Protein AF-A5KP35-F1 (afdb_monomer)

Secondary structure (DSSP, 8-state):
-------HHHHHHHHHHHHHHHHHHHHHHHHHHHHSTT-S---HHHHHHHHHHHHHHHHHHHHH-SSSHHHHHHHHHHHHHHHHHHHHT-

Mean predicted aligned error: 6.17 Å

Solvent-accessible surface area (backbone atoms only — not comparable to full-atom values): 4914 Å² total; per-residue (Å²): 130,86,77,76,72,79,57,68,68,56,54,52,54,52,50,51,53,52,52,31,45,55,49,30,54,52,50,52,51,54,51,52,55,64,70,43,55,94,52,93,74,78,53,63,70,58,52,30,53,49,24,51,52,48,16,55,51,21,48,53,51,20,71,75,33,74,89,58,19,66,49,24,47,44,27,16,54,50,20,50,53,51,25,54,52,42,58,76,72,108

pLDDT: mean 89.87, std 11.4, range [46.88, 98.19]

Nearest PDB structures (foldseek):
  5j4d-assembly1_CB  TM=4.633E-01  e=3.553E+00  Thermus thermophilus HB27

Radius of gyration: 16.43 Å; Cα contacts (8 Å, |Δi|>4): 72; chains: 1; bounding box: 34×42×51 Å

Foldseek 3Di:
DPPPDDDVVVVVVVVVLVVLLVVLVVVLVVQVPVVQPPDDDDDLVVSLVSLQVQLVVLCVVLVVDVPCNVSSNSSNVVSVVSSVVSVVVD

Sequence (90 aa):
MDEQLPNPIFEKKEFERVSNGLWAIGEFRNYVSKQIYPETQTSIKNLREMACTFAKKMEMFASMNKKNSSIFMTAKLIGESIQDLLHAME

Organism: NCBI:txid411460

Structure (mmCIF, N/CA/C/O backbone):
data_AF-A5KP35-F1
#
_entry.id   AF-A5KP35-F1
#
loop_
_atom_site.group_PDB
_atom_site.id
_atom_site.type_symbol
_atom_site.label_atom_id
_atom_site.label_alt_id
_atom_site.label_comp_id
_atom_site.label_asym_id
_atom_site.label_entity_id
_atom_site.label_seq_id
_atom_site.pdbx_PDB_ins_code
_atom_site.Cartn_x
_atom_site.Cartn_y
_atom_site.Cartn_z
_atom_site.occupancy
_atom_site.B_iso_or_equiv
_atom_site.auth_seq_id
_atom_site.auth_comp_id
_atom_site.auth_asym_id
_atom_site.auth_atom_id
_atom_site.pdbx_PDB_model_num
ATOM 1 N N . MET A 1 1 ? 10.272 -30.867 -31.182 1.00 46.88 1 MET A N 1
ATOM 2 C CA . MET A 1 1 ? 9.861 -29.772 -30.289 1.00 46.88 1 MET A CA 1
ATOM 3 C C . MET A 1 1 ? 10.901 -28.696 -30.456 1.00 46.88 1 MET A C 1
ATOM 5 O O . MET A 1 1 ? 12.042 -28.944 -30.093 1.00 46.88 1 MET A O 1
ATOM 9 N N . ASP A 1 2 ? 10.539 -27.563 -31.042 1.00 50.91 2 ASP A N 1
ATOM 10 C CA . ASP A 1 2 ? 11.344 -26.361 -30.870 1.00 50.91 2 ASP A CA 1
ATOM 11 C C . ASP A 1 2 ? 11.059 -25.868 -29.449 1.00 50.91 2 ASP A C 1
ATOM 13 O O . ASP A 1 2 ? 10.023 -25.258 -29.189 1.00 50.91 2 ASP A O 1
ATOM 17 N N . GLU A 1 3 ? 11.915 -26.245 -28.496 1.00 58.28 3 GLU A N 1
ATOM 18 C CA . GLU A 1 3 ? 11.914 -25.627 -27.172 1.00 58.28 3 GLU A CA 1
ATOM 19 C C . GLU A 1 3 ? 12.268 -24.157 -27.369 1.00 58.28 3 GLU A C 1
ATOM 21 O O . GLU A 1 3 ? 13.418 -23.784 -27.606 1.00 58.28 3 GLU A O 1
ATOM 26 N N . GLN A 1 4 ? 11.240 -23.313 -27.344 1.00 68.25 4 GLN A N 1
ATOM 27 C CA . GLN A 1 4 ? 11.409 -21.877 -27.365 1.00 68.25 4 GLN A CA 1
ATOM 28 C C . GLN A 1 4 ? 12.152 -21.495 -26.084 1.00 68.25 4 GLN A C 1
ATOM 30 O O . GLN A 1 4 ? 11.575 -21.496 -24.997 1.00 68.25 4 GLN A O 1
ATOM 35 N N . LEU A 1 5 ? 13.454 -21.224 -26.213 1.00 61.78 5 LEU A N 1
ATOM 36 C CA . LEU A 1 5 ? 14.269 -20.743 -25.105 1.00 61.78 5 LEU A CA 1
ATOM 37 C C . LEU A 1 5 ? 13.586 -19.510 -24.499 1.00 61.78 5 LEU A C 1
ATOM 39 O O . LEU A 1 5 ? 13.165 -18.621 -25.255 1.00 61.78 5 LEU A O 1
ATOM 43 N N . PRO A 1 6 ? 13.447 -19.446 -23.165 1.00 62.81 6 PRO A N 1
ATOM 44 C CA . PRO A 1 6 ? 12.799 -18.320 -22.525 1.00 62.81 6 PRO A CA 1
ATOM 45 C C . PRO A 1 6 ? 13.459 -17.011 -22.957 1.00 62.81 6 PRO A C 1
ATOM 47 O O . PRO A 1 6 ? 14.684 -16.892 -22.982 1.00 62.81 6 PRO A O 1
ATOM 50 N N . ASN A 1 7 ? 12.641 -16.025 -23.334 1.00 70.81 7 ASN A N 1
ATOM 51 C CA . ASN A 1 7 ? 13.141 -14.716 -23.729 1.00 70.81 7 ASN A CA 1
ATOM 52 C C . ASN A 1 7 ? 13.653 -13.983 -22.472 1.00 70.81 7 ASN A C 1
ATOM 54 O O . ASN A 1 7 ? 12.827 -13.546 -21.663 1.00 70.81 7 ASN A O 1
ATOM 58 N N . PRO A 1 8 ? 14.973 -13.773 -22.305 1.00 68.25 8 PRO A N 1
ATOM 59 C CA . PRO A 1 8 ? 15.547 -13.282 -21.046 1.00 68.25 8 PRO A CA 1
ATOM 60 C C . PRO A 1 8 ? 15.046 -11.883 -20.657 1.00 68.25 8 PRO A C 1
ATOM 62 O O . PRO A 1 8 ? 15.018 -11.505 -19.486 1.00 68.25 8 PRO A O 1
ATOM 65 N N . ILE A 1 9 ? 14.630 -11.088 -21.649 1.00 68.62 9 ILE A N 1
ATOM 66 C CA . ILE A 1 9 ? 14.076 -9.748 -21.435 1.00 68.62 9 ILE A CA 1
ATOM 67 C C . ILE A 1 9 ? 12.672 -9.832 -20.822 1.00 68.62 9 ILE A C 1
ATOM 69 O O . ILE A 1 9 ? 12.322 -9.000 -19.982 1.00 68.62 9 ILE A O 1
ATOM 73 N N . PHE A 1 10 ? 11.873 -10.819 -21.237 1.00 67.19 10 PHE A N 1
ATOM 74 C CA . PHE A 1 10 ? 10.530 -11.042 -20.707 1.00 67.19 10 PHE A CA 1
ATOM 75 C C . PHE A 1 10 ? 10.600 -11.492 -19.246 1.00 67.19 10 PHE A C 1
ATOM 77 O O . PHE A 1 10 ? 9.971 -10.881 -18.385 1.00 67.19 10 PHE A O 1
ATOM 84 N N . GLU A 1 11 ? 11.459 -12.468 -18.950 1.00 74.81 11 GLU A N 1
ATOM 85 C CA . GLU A 1 11 ? 11.652 -12.972 -17.587 1.00 74.81 11 GLU A CA 1
ATOM 86 C C . GLU A 1 11 ? 12.147 -11.891 -16.626 1.00 74.81 11 GLU A C 1
ATOM 88 O O . GLU A 1 11 ? 11.661 -11.799 -15.502 1.00 74.81 11 GLU A O 1
ATOM 93 N N . LYS A 1 12 ? 13.056 -11.012 -17.069 1.00 78.25 12 LYS A N 1
ATOM 94 C CA . LYS A 1 12 ? 13.545 -9.906 -16.237 1.00 78.25 12 LYS A CA 1
ATOM 95 C C . LYS A 1 12 ? 12.437 -8.917 -15.866 1.00 78.25 12 LYS A C 1
ATOM 97 O O . LYS A 1 12 ? 12.380 -8.474 -14.721 1.00 78.25 12 LYS A O 1
ATOM 102 N N . LYS A 1 13 ? 11.563 -8.565 -16.815 1.00 81.62 13 LYS A N 1
ATOM 103 C CA . LYS A 1 13 ? 10.437 -7.652 -16.562 1.00 81.62 13 LYS A CA 1
ATOM 104 C C . LYS A 1 13 ? 9.394 -8.283 -15.646 1.00 81.62 13 LYS A C 1
ATOM 106 O O . LYS A 1 13 ? 8.910 -7.613 -14.739 1.00 81.62 13 LYS A O 1
ATOM 111 N N . GLU A 1 14 ? 9.084 -9.560 -15.851 1.00 81.56 14 GLU A N 1
ATOM 112 C CA . GLU A 1 14 ? 8.173 -10.295 -14.973 1.00 81.56 14 GLU A CA 1
ATOM 113 C C . GLU A 1 14 ? 8.749 -10.447 -13.563 1.00 81.56 14 GLU A C 1
ATOM 115 O O . GLU A 1 14 ? 8.045 -10.213 -12.583 1.00 81.56 14 GLU A O 1
ATOM 120 N N . PHE A 1 15 ? 10.045 -10.734 -13.441 1.00 83.12 15 PHE A N 1
ATOM 121 C CA . PHE A 1 15 ? 10.728 -10.779 -12.153 1.00 83.12 15 PHE A CA 1
ATOM 122 C C . PHE A 1 15 ? 10.682 -9.425 -11.434 1.00 83.12 15 PHE A C 1
ATOM 124 O O . PHE A 1 15 ? 10.352 -9.364 -10.249 1.00 83.12 15 PHE A O 1
ATOM 131 N N . GLU A 1 16 ? 10.968 -8.325 -12.135 1.00 86.44 16 GLU A N 1
ATOM 132 C CA . GLU A 1 16 ? 10.885 -6.971 -11.574 1.00 86.44 16 GLU A CA 1
ATOM 133 C C . GLU A 1 16 ? 9.451 -6.632 -11.139 1.00 86.44 16 GLU A C 1
ATOM 135 O O . GLU A 1 16 ? 9.234 -6.132 -10.037 1.00 86.44 16 GLU A O 1
ATOM 140 N N . ARG A 1 17 ? 8.448 -6.976 -11.955 1.00 86.50 17 ARG A N 1
ATOM 141 C CA . ARG A 1 17 ? 7.029 -6.787 -11.626 1.00 86.50 17 ARG A CA 1
ATOM 142 C C . ARG A 1 17 ? 6.633 -7.544 -10.358 1.00 86.50 17 ARG A C 1
ATOM 144 O O . ARG A 1 17 ? 6.031 -6.957 -9.460 1.00 86.50 17 ARG A O 1
ATOM 151 N N . VAL A 1 18 ? 6.975 -8.831 -10.272 1.00 88.56 18 VAL A N 1
ATOM 152 C CA . VAL A 1 18 ? 6.637 -9.685 -9.123 1.00 88.56 18 VAL A CA 1
ATOM 153 C C . VAL A 1 18 ? 7.367 -9.220 -7.864 1.00 88.56 18 VAL A C 1
ATOM 155 O O . VAL A 1 18 ? 6.742 -9.079 -6.814 1.00 88.56 18 VAL A O 1
ATOM 158 N N . SER A 1 19 ? 8.665 -8.931 -7.959 1.00 90.25 19 SER A N 1
ATOM 159 C CA . SER A 1 19 ? 9.464 -8.480 -6.813 1.00 90.25 19 SER A CA 1
ATOM 160 C C . SER A 1 19 ? 9.009 -7.118 -6.282 1.00 90.25 19 SER A C 1
ATOM 162 O O . SER A 1 19 ? 8.822 -6.976 -5.073 1.00 90.25 19 SER A O 1
ATOM 164 N N . ASN A 1 20 ? 8.726 -6.150 -7.161 1.00 93.50 20 ASN A N 1
ATOM 165 C CA . ASN A 1 20 ? 8.165 -4.855 -6.764 1.00 93.50 20 ASN A CA 1
ATOM 166 C C . ASN A 1 20 ? 6.781 -5.011 -6.122 1.00 93.50 20 ASN A C 1
ATOM 168 O O . ASN A 1 20 ? 6.476 -4.326 -5.146 1.00 93.50 20 ASN A O 1
ATOM 172 N N . GLY A 1 21 ? 5.956 -5.930 -6.634 1.00 93.56 21 GLY A N 1
ATOM 173 C CA . GLY A 1 21 ? 4.643 -6.219 -6.065 1.00 93.56 21 GLY A CA 1
ATOM 174 C C . GLY A 1 21 ? 4.721 -6.805 -4.652 1.00 93.56 21 GLY A C 1
ATOM 175 O O . GLY A 1 21 ? 4.046 -6.327 -3.742 1.00 93.56 21 GLY A O 1
ATOM 176 N N . LEU A 1 22 ? 5.594 -7.792 -4.438 1.00 94.81 22 LEU A N 1
ATOM 177 C CA . LEU A 1 22 ? 5.828 -8.377 -3.113 1.00 94.81 22 LEU A CA 1
ATOM 178 C C . LEU A 1 22 ? 6.367 -7.343 -2.120 1.00 94.81 22 LEU A C 1
ATOM 180 O O . LEU A 1 22 ? 5.901 -7.279 -0.981 1.00 94.81 22 LEU A O 1
ATOM 184 N N . TRP A 1 23 ? 7.311 -6.507 -2.559 1.00 96.25 23 TRP A N 1
ATOM 185 C CA . TRP A 1 23 ? 7.841 -5.419 -1.744 1.00 96.25 23 TRP A CA 1
ATOM 186 C C . TRP A 1 23 ? 6.740 -4.434 -1.333 1.00 96.25 23 TRP A C 1
ATOM 188 O O . TRP A 1 23 ? 6.605 -4.120 -0.152 1.00 96.25 23 TRP A O 1
ATOM 198 N N . ALA A 1 24 ? 5.899 -4.012 -2.277 1.00 96.75 24 ALA A N 1
ATOM 199 C CA . ALA A 1 24 ? 4.804 -3.081 -2.025 1.00 96.75 24 ALA A CA 1
ATOM 200 C C . ALA A 1 24 ? 3.778 -3.611 -1.012 1.00 96.75 24 ALA A C 1
ATOM 202 O O . ALA A 1 24 ? 3.340 -2.865 -0.137 1.00 96.75 24 ALA A O 1
ATOM 203 N N . ILE A 1 25 ? 3.422 -4.898 -1.092 1.00 96.88 25 ILE A N 1
ATOM 204 C CA . ILE A 1 25 ? 2.537 -5.545 -0.110 1.00 96.88 25 ILE A CA 1
ATOM 205 C C . ILE A 1 25 ?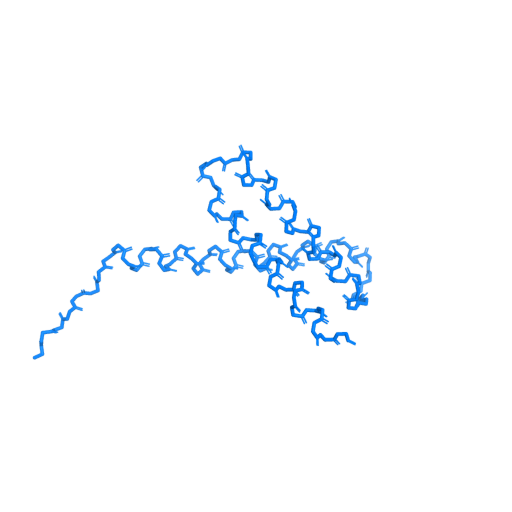 3.184 -5.536 1.281 1.00 96.88 25 ILE A C 1
ATOM 207 O O . ILE A 1 25 ? 2.521 -5.226 2.274 1.00 96.88 25 ILE A O 1
ATOM 211 N N . GLY A 1 26 ? 4.482 -5.845 1.360 1.00 97.44 26 GLY A N 1
ATOM 212 C CA . GLY A 1 26 ? 5.249 -5.788 2.605 1.00 97.44 26 GLY A CA 1
ATOM 213 C C . GLY A 1 26 ? 5.274 -4.385 3.216 1.00 97.44 26 GLY A C 1
ATOM 214 O O . GLY A 1 26 ? 4.999 -4.222 4.406 1.00 97.44 26 GLY A O 1
ATOM 215 N N . GLU A 1 27 ? 5.524 -3.364 2.400 1.00 97.62 27 GLU A N 1
ATOM 216 C CA . GLU A 1 27 ? 5.514 -1.967 2.836 1.00 97.62 27 GLU A CA 1
ATOM 217 C C . GLU A 1 27 ? 4.132 -1.503 3.289 1.00 97.62 27 GLU A C 1
ATOM 219 O O . GLU A 1 27 ? 4.020 -0.852 4.329 1.00 97.62 27 GLU A O 1
ATOM 224 N N . PHE A 1 28 ? 3.068 -1.875 2.572 1.00 97.56 28 PHE A N 1
ATOM 225 C CA . PHE A 1 28 ? 1.705 -1.565 2.995 1.00 97.56 28 PHE A CA 1
ATOM 226 C C . PHE A 1 28 ? 1.385 -2.205 4.351 1.00 97.56 28 PHE A C 1
ATOM 228 O O . PHE A 1 28 ? 0.916 -1.522 5.264 1.00 97.56 28 PHE A O 1
ATOM 235 N N . ARG A 1 29 ? 1.716 -3.491 4.529 1.00 96.75 29 ARG A N 1
ATOM 236 C CA . ARG A 1 29 ? 1.552 -4.199 5.808 1.00 96.75 29 ARG A CA 1
ATOM 237 C C . ARG A 1 29 ? 2.298 -3.490 6.939 1.00 96.75 29 ARG A C 1
ATOM 239 O O . ARG A 1 29 ? 1.728 -3.277 8.009 1.00 96.75 29 ARG A O 1
ATOM 246 N N . ASN A 1 30 ? 3.557 -3.121 6.713 1.00 97.31 30 ASN A N 1
ATOM 247 C CA . ASN A 1 30 ? 4.377 -2.406 7.691 1.00 97.31 30 ASN A CA 1
ATOM 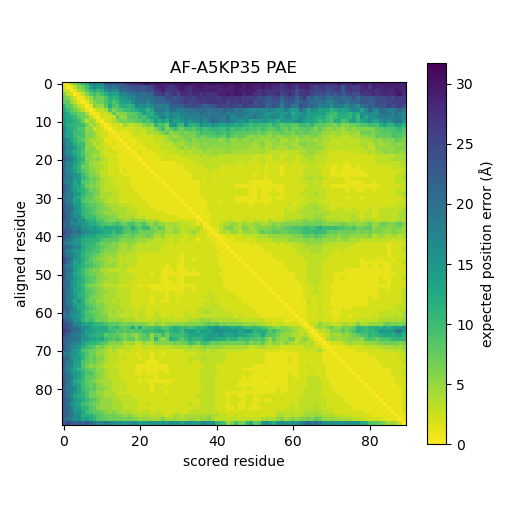248 C C . ASN A 1 30 ? 3.800 -1.026 8.024 1.00 97.31 30 ASN A C 1
ATOM 250 O O . ASN A 1 30 ? 3.785 -0.630 9.190 1.00 97.31 30 ASN A O 1
ATOM 254 N N . TYR A 1 31 ? 3.318 -0.299 7.016 1.00 97.31 31 TYR A N 1
ATOM 255 C CA . TYR A 1 31 ? 2.673 0.994 7.190 1.00 97.31 31 TYR A CA 1
ATOM 256 C C . TYR A 1 31 ? 1.426 0.877 8.069 1.00 97.31 31 TYR A C 1
ATOM 258 O O . TYR A 1 31 ? 1.359 1.554 9.092 1.00 97.31 31 TYR A O 1
ATOM 266 N N . VAL A 1 32 ? 0.497 -0.023 7.731 1.00 96.88 32 VA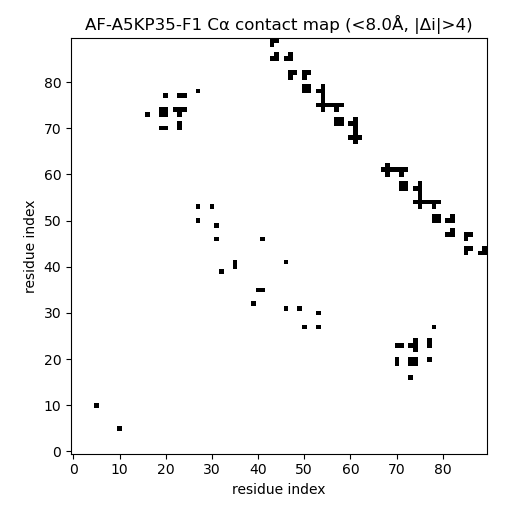L A N 1
ATOM 267 C CA . VAL A 1 32 ? -0.724 -0.260 8.517 1.00 96.88 32 VAL A CA 1
ATOM 268 C C . VAL A 1 32 ? -0.373 -0.647 9.948 1.00 96.88 32 VAL A C 1
ATOM 270 O O . VAL A 1 32 ? -0.873 -0.029 10.882 1.00 96.88 32 VAL A O 1
ATOM 273 N N . SER A 1 33 ? 0.550 -1.598 10.126 1.00 96.38 33 SER A N 1
ATOM 274 C CA . SER A 1 33 ? 0.948 -2.093 11.452 1.00 96.38 33 SER A CA 1
ATOM 275 C C . SER A 1 33 ? 1.489 -0.974 12.349 1.00 96.38 33 SER A C 1
ATOM 277 O O . SER A 1 33 ? 1.219 -0.958 13.544 1.00 96.38 33 SER A O 1
ATOM 279 N N . LYS A 1 34 ? 2.222 -0.008 11.779 1.00 96.56 34 LYS A N 1
ATOM 280 C CA . LYS A 1 34 ? 2.713 1.174 12.507 1.00 96.56 34 LYS A CA 1
ATOM 281 C C . LYS A 1 34 ? 1.614 2.187 12.829 1.00 96.56 34 LYS A C 1
ATOM 283 O O . LYS A 1 34 ? 1.752 2.906 13.809 1.00 96.56 34 LYS A O 1
ATOM 288 N N . GLN A 1 35 ? 0.581 2.298 11.994 1.00 95.81 35 GLN A N 1
ATOM 289 C CA . GLN A 1 35 ? -0.524 3.240 12.212 1.00 95.81 35 GLN A CA 1
ATOM 290 C C . GLN A 1 35 ? -1.509 2.751 13.272 1.00 95.81 35 GLN A C 1
ATOM 292 O O . GLN A 1 35 ? -2.071 3.574 13.983 1.00 95.81 35 GLN A O 1
ATOM 297 N N . ILE A 1 36 ? -1.728 1.437 13.357 1.00 96.50 36 ILE A N 1
ATOM 298 C CA . ILE A 1 36 ? -2.689 0.853 14.301 1.00 96.50 36 ILE A CA 1
ATOM 299 C C . ILE A 1 36 ? -2.071 0.491 15.649 1.00 96.50 36 ILE A C 1
ATOM 301 O O . ILE A 1 36 ? -2.797 0.043 16.513 1.00 96.50 36 ILE A O 1
ATOM 305 N N . TYR A 1 37 ? -0.757 0.622 15.828 1.00 92.56 37 TYR A N 1
ATOM 306 C CA . TYR A 1 37 ? -0.106 0.290 17.094 1.00 92.56 37 TYR A CA 1
ATOM 307 C C . TYR A 1 37 ? -0.533 1.266 18.212 1.00 92.56 37 TYR A C 1
ATOM 309 O O . TYR A 1 37 ? -0.492 2.478 17.973 1.00 92.56 37 TYR A O 1
ATOM 317 N N . PRO A 1 38 ? -0.804 0.792 19.448 1.00 93.31 38 PRO A N 1
ATOM 318 C CA . PRO A 1 38 ? -0.608 -0.571 19.974 1.00 93.31 38 PRO A CA 1
ATOM 319 C C . PRO A 1 38 ? -1.744 -1.563 19.697 1.00 93.31 38 PRO A C 1
ATOM 321 O O . PRO A 1 38 ? -1.632 -2.738 20.053 1.00 93.31 38 PRO A O 1
ATOM 324 N N . GLU A 1 39 ? -2.836 -1.118 19.092 1.00 94.00 39 GLU A N 1
ATOM 325 C CA . GLU A 1 39 ? -3.945 -1.973 18.705 1.00 94.00 39 GLU A CA 1
ATOM 326 C C . GLU A 1 39 ? -3.543 -2.973 17.600 1.00 94.00 39 GLU A C 1
ATOM 328 O O . GLU A 1 39 ? -2.536 -2.847 16.900 1.00 94.00 39 GLU A O 1
ATOM 333 N N . THR A 1 40 ? -4.341 -4.031 17.451 1.00 89.94 40 THR A N 1
ATOM 334 C CA . THR A 1 40 ? -4.118 -5.090 16.445 1.00 89.94 40 THR A CA 1
ATOM 335 C C . THR A 1 40 ? -5.253 -5.192 15.433 1.00 89.94 40 THR A C 1
ATOM 337 O O . THR A 1 40 ? -5.198 -6.008 14.513 1.00 89.94 40 THR A O 1
ATOM 340 N N . GLN A 1 41 ? -6.289 -4.369 15.596 1.00 92.88 41 GLN A N 1
ATOM 341 C CA . GLN A 1 41 ? -7.498 -4.382 14.786 1.00 92.88 41 GLN A CA 1
ATOM 342 C C . GLN A 1 41 ? -7.923 -2.954 14.468 1.00 92.88 41 GLN A C 1
ATOM 344 O O . GLN A 1 41 ? -7.715 -2.030 15.251 1.00 92.88 41 GLN A O 1
ATOM 349 N N . THR A 1 42 ? -8.539 -2.780 13.307 1.00 94.56 42 THR A N 1
ATOM 350 C CA . THR A 1 42 ? -9.129 -1.513 12.886 1.00 94.56 42 THR A CA 1
ATOM 351 C C . THR A 1 42 ? -10.330 -1.799 11.992 1.00 94.56 42 THR A C 1
ATOM 353 O O . THR A 1 42 ? -10.495 -2.921 11.509 1.00 94.56 42 THR A O 1
ATOM 356 N N . SER A 1 43 ? -11.197 -0.811 11.791 1.00 96.00 43 SER A N 1
ATOM 357 C CA . SER A 1 43 ? -12.362 -0.969 10.918 1.00 96.00 43 SER A CA 1
ATOM 358 C C . SER A 1 43 ? -11.947 -1.050 9.443 1.00 96.00 43 SER A C 1
ATOM 360 O O . SER A 1 43 ? -10.920 -0.492 9.049 1.00 96.00 43 SER A O 1
ATOM 362 N N . ILE A 1 44 ? -12.777 -1.687 8.605 1.00 95.44 44 ILE A N 1
ATOM 363 C CA . ILE A 1 44 ? -12.580 -1.712 7.142 1.00 95.44 44 ILE A CA 1
ATOM 364 C C . ILE A 1 44 ? -12.468 -0.283 6.594 1.00 95.44 44 ILE A C 1
ATOM 366 O O . ILE A 1 44 ? -11.545 0.013 5.836 1.00 95.44 44 ILE A O 1
ATOM 370 N N . LYS A 1 45 ? -13.325 0.630 7.071 1.00 95.94 45 LYS A N 1
ATOM 371 C CA . LYS A 1 45 ? -13.283 2.054 6.720 1.00 95.94 45 LYS A CA 1
ATOM 372 C C . LYS A 1 45 ? -11.914 2.686 6.997 1.00 95.94 45 LYS A C 1
ATOM 374 O O . LYS A 1 45 ? -11.347 3.326 6.113 1.00 95.94 45 LYS A O 1
ATOM 379 N N . ASN A 1 46 ? -11.362 2.487 8.196 1.00 96.00 46 ASN A N 1
ATOM 38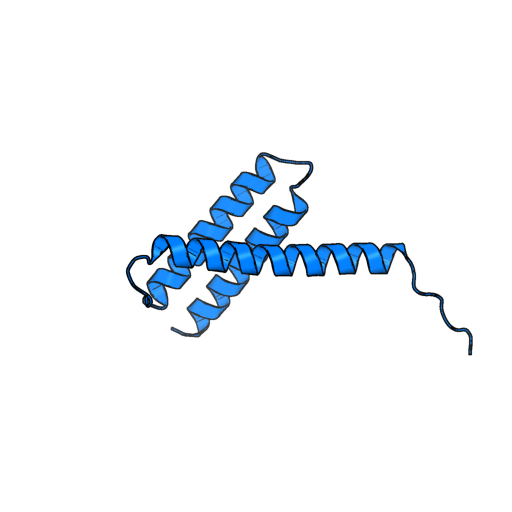0 C CA . ASN A 1 46 ? -10.052 3.031 8.562 1.00 96.00 46 ASN A CA 1
ATOM 381 C C . ASN A 1 46 ? -8.938 2.414 7.707 1.00 96.00 46 ASN A C 1
ATOM 383 O O . ASN A 1 46 ? -8.041 3.119 7.247 1.00 96.00 46 ASN A O 1
ATOM 387 N N . LEU A 1 47 ? -9.000 1.102 7.459 1.00 96.25 47 LEU A N 1
ATOM 388 C CA . LEU A 1 47 ? -8.024 0.413 6.618 1.00 96.25 47 LEU A CA 1
ATOM 389 C C . LEU A 1 47 ? -8.068 0.924 5.168 1.00 96.25 47 LEU A C 1
ATOM 391 O O . LEU A 1 47 ? -7.021 1.099 4.544 1.00 96.25 47 LEU A O 1
ATOM 395 N N . ARG A 1 48 ? -9.261 1.242 4.652 1.00 96.94 48 ARG A N 1
ATOM 396 C CA . ARG A 1 48 ? -9.453 1.859 3.333 1.00 96.94 48 ARG A CA 1
ATOM 397 C C . ARG A 1 48 ? -8.842 3.261 3.268 1.00 96.94 48 ARG A C 1
ATOM 399 O O . ARG A 1 48 ? -8.166 3.594 2.296 1.00 96.94 48 ARG A O 1
ATOM 406 N N . GLU A 1 49 ? -9.028 4.077 4.305 1.00 97.06 49 GLU A N 1
ATOM 407 C CA . GLU A 1 49 ? -8.401 5.405 4.409 1.00 97.06 49 GLU A CA 1
ATOM 408 C C . GLU A 1 49 ? -6.864 5.313 4.466 1.00 97.06 49 GLU A C 1
ATOM 410 O O . GLU A 1 49 ? -6.162 6.103 3.822 1.00 97.06 49 GLU A O 1
ATOM 415 N N . MET A 1 50 ? -6.325 4.306 5.161 1.00 97.75 50 MET A N 1
ATOM 416 C CA . MET A 1 50 ? -4.890 4.007 5.163 1.00 97.75 50 MET A CA 1
ATOM 417 C C . MET A 1 50 ? -4.394 3.578 3.775 1.00 97.75 50 MET A C 1
ATOM 419 O O . MET A 1 50 ? -3.361 4.079 3.334 1.00 97.75 50 MET A O 1
ATOM 423 N N . ALA A 1 51 ? -5.121 2.714 3.059 1.00 97.75 51 ALA A N 1
ATOM 424 C CA . ALA A 1 51 ? -4.790 2.309 1.686 1.00 97.75 51 ALA A CA 1
ATOM 425 C C . ALA A 1 51 ? -4.740 3.506 0.723 1.00 97.75 51 ALA A C 1
ATOM 427 O O . ALA A 1 51 ? -3.750 3.686 0.010 1.00 97.75 51 ALA A O 1
ATOM 428 N N . CYS A 1 52 ? -5.731 4.399 0.796 1.00 97.75 52 CYS A N 1
ATOM 429 C CA . CYS A 1 52 ? -5.747 5.640 0.021 1.00 97.75 52 CYS A CA 1
ATOM 430 C C . CYS A 1 52 ? -4.544 6.544 0.353 1.00 97.75 52 CYS A C 1
ATOM 432 O O . CYS A 1 52 ? -3.873 7.077 -0.534 1.00 97.75 52 CYS A O 1
ATOM 434 N N . THR A 1 53 ? -4.235 6.705 1.643 1.00 98.19 53 THR A N 1
ATOM 435 C CA . THR A 1 53 ? -3.095 7.516 2.103 1.00 98.19 53 THR A CA 1
ATOM 436 C C . THR A 1 53 ? -1.762 6.924 1.649 1.00 98.19 53 THR A C 1
ATOM 438 O O . THR A 1 53 ? -0.865 7.657 1.228 1.00 98.19 53 THR A O 1
ATOM 441 N N . PHE A 1 54 ? -1.629 5.601 1.702 1.00 98.06 54 PHE A N 1
ATOM 442 C CA . PHE A 1 54 ? -0.464 4.882 1.209 1.00 98.06 54 PHE A CA 1
ATOM 443 C C . PHE A 1 54 ? -0.265 5.110 -0.293 1.00 98.06 54 PHE A C 1
ATOM 445 O O . PHE A 1 54 ? 0.821 5.526 -0.694 1.00 98.06 54 PHE A O 1
ATOM 452 N N . ALA A 1 55 ? -1.310 4.938 -1.109 1.00 97.75 55 ALA A N 1
ATOM 453 C CA . ALA A 1 55 ? -1.236 5.148 -2.555 1.00 97.75 55 ALA A CA 1
ATOM 454 C C . ALA A 1 55 ? -0.775 6.574 -2.911 1.00 97.75 55 ALA A C 1
ATOM 456 O O . ALA A 1 55 ? 0.152 6.747 -3.703 1.00 97.75 55 ALA A O 1
ATOM 457 N N . LYS A 1 56 ? -1.332 7.595 -2.242 1.00 97.94 56 LYS A N 1
ATOM 458 C CA . LYS A 1 56 ? -0.922 9.002 -2.411 1.00 97.94 56 LYS A CA 1
ATOM 459 C C . LYS A 1 56 ? 0.547 9.240 -2.052 1.00 97.94 56 LYS A C 1
ATOM 461 O O . LYS A 1 56 ? 1.248 9.968 -2.752 1.00 97.94 56 LYS A O 1
ATOM 466 N N . LYS A 1 57 ? 1.048 8.617 -0.979 1.00 96.56 57 LYS A N 1
ATOM 467 C CA . LYS A 1 57 ? 2.473 8.706 -0.609 1.00 96.56 57 LYS A CA 1
ATOM 468 C C . LYS A 1 57 ? 3.370 8.056 -1.657 1.00 96.56 57 LYS A C 1
ATOM 470 O O . LYS A 1 57 ? 4.414 8.610 -1.990 1.00 96.56 57 LYS A O 1
ATOM 475 N N . MET A 1 58 ? 2.962 6.910 -2.191 1.00 96.44 58 MET A N 1
ATOM 476 C CA . MET A 1 58 ? 3.718 6.213 -3.228 1.00 96.44 58 MET A CA 1
ATOM 477 C C . MET A 1 58 ? 3.758 7.008 -4.536 1.00 96.44 58 MET A C 1
ATOM 479 O O . MET A 1 58 ? 4.822 7.134 -5.135 1.00 96.44 58 MET A O 1
ATOM 483 N N . GLU A 1 59 ? 2.656 7.650 -4.924 1.00 96.12 59 GLU A N 1
ATOM 484 C CA . GLU A 1 59 ? 2.636 8.597 -6.045 1.00 96.12 59 GLU A CA 1
ATOM 485 C C . GLU A 1 59 ? 3.614 9.764 -5.838 1.00 96.12 59 GLU A C 1
ATOM 487 O O . GLU A 1 59 ? 4.410 10.093 -6.722 1.00 96.12 59 GLU A O 1
ATOM 492 N N . MET A 1 60 ? 3.615 10.350 -4.639 1.00 95.62 60 MET A N 1
ATOM 493 C CA . MET A 1 60 ? 4.546 11.419 -4.284 1.00 95.62 60 MET A CA 1
ATOM 494 C C . MET A 1 60 ? 6.004 10.948 -4.392 1.00 95.62 60 MET A C 1
ATOM 496 O O . MET A 1 60 ? 6.813 11.622 -5.034 1.00 95.62 60 MET A O 1
ATOM 500 N N . PHE A 1 61 ? 6.349 9.773 -3.856 1.00 92.94 61 PHE A N 1
ATOM 501 C CA . PHE A 1 61 ? 7.706 9.224 -3.969 1.00 92.94 61 PHE A CA 1
ATOM 502 C C . PHE A 1 61 ? 8.106 8.915 -5.415 1.00 92.94 61 PHE A C 1
ATOM 504 O O . PHE A 1 61 ? 9.236 9.215 -5.815 1.00 92.94 61 PHE A O 1
ATOM 511 N N . ALA A 1 62 ? 7.180 8.390 -6.219 1.00 93.56 62 ALA A N 1
ATOM 512 C CA . ALA A 1 62 ? 7.403 8.138 -7.638 1.00 93.56 62 ALA A CA 1
ATOM 513 C C . ALA A 1 62 ? 7.736 9.424 -8.409 1.00 93.56 62 ALA A C 1
ATOM 515 O O . ALA A 1 62 ? 8.589 9.397 -9.301 1.00 93.56 62 ALA A O 1
ATOM 516 N N . SER A 1 63 ? 7.098 10.544 -8.050 1.00 92.31 63 SER A N 1
ATOM 517 C CA . SER A 1 63 ? 7.345 11.853 -8.670 1.00 92.31 63 SER A CA 1
ATOM 518 C C . SER A 1 63 ? 8.712 12.447 -8.300 1.00 92.31 63 SER A C 1
ATOM 520 O O . SER A 1 63 ? 9.344 13.113 -9.121 1.00 92.31 63 SER A O 1
ATOM 522 N N . MET A 1 64 ? 9.200 12.167 -7.086 1.00 91.38 64 MET A N 1
ATOM 523 C CA . MET A 1 64 ? 10.470 12.688 -6.569 1.00 91.38 64 MET A CA 1
ATOM 524 C C . MET A 1 64 ? 11.684 11.893 -7.056 1.00 91.38 64 MET A C 1
ATOM 526 O O . MET A 1 64 ? 12.758 12.462 -7.254 1.00 91.38 64 MET A O 1
ATOM 530 N N . ASN A 1 65 ? 11.536 10.582 -7.262 1.00 83.88 65 ASN A N 1
ATOM 531 C CA . ASN A 1 65 ? 12.632 9.705 -7.654 1.00 83.88 65 ASN A CA 1
ATOM 532 C C . ASN A 1 65 ? 12.355 9.024 -8.999 1.00 83.88 65 ASN A C 1
ATOM 534 O O . ASN A 1 65 ? 11.875 7.894 -9.057 1.00 83.88 65 ASN A O 1
ATOM 538 N N . LYS A 1 66 ? 12.749 9.687 -10.094 1.00 79.00 66 LYS A N 1
ATOM 539 C CA . LYS A 1 66 ? 12.572 9.161 -11.459 1.00 79.00 66 LYS A CA 1
ATOM 540 C C . LYS A 1 66 ? 13.282 7.823 -11.708 1.00 79.00 66 LYS A C 1
ATOM 542 O O . LYS A 1 66 ? 12.819 7.061 -12.547 1.00 79.00 66 LYS A O 1
ATOM 547 N N . LYS A 1 67 ? 14.377 7.520 -10.995 1.00 81.44 67 LYS A N 1
ATOM 548 C CA . LYS A 1 67 ? 15.119 6.253 -11.159 1.00 81.44 67 LYS A CA 1
ATOM 549 C C . LYS A 1 67 ? 14.371 5.065 -10.559 1.00 81.44 67 LYS A C 1
ATOM 551 O O . LYS A 1 67 ? 14.337 4.008 -11.171 1.00 81.44 67 LYS A O 1
ATOM 556 N N . ASN A 1 68 ? 13.737 5.268 -9.406 1.00 77.50 68 ASN A N 1
ATOM 557 C CA . ASN A 1 68 ? 12.979 4.233 -8.697 1.00 77.50 68 ASN A CA 1
ATOM 558 C C . ASN A 1 68 ? 11.466 4.448 -8.842 1.00 77.50 68 ASN A C 1
ATOM 560 O O . ASN A 1 68 ? 10.680 3.997 -8.018 1.00 77.50 68 ASN A O 1
ATOM 564 N N . SER A 1 69 ? 11.040 5.170 -9.877 1.00 88.31 69 SER A N 1
ATOM 565 C CA . SER A 1 69 ? 9.633 5.525 -10.048 1.00 88.31 69 SER A CA 1
ATOM 566 C C . SER A 1 69 ? 8.766 4.274 -10.237 1.00 88.31 69 SER A C 1
ATOM 568 O O . SER A 1 69 ? 7.662 4.212 -9.708 1.00 88.31 69 SER A O 1
ATOM 570 N N . SER A 1 70 ? 9.290 3.230 -10.895 1.00 89.44 70 SER A N 1
ATOM 571 C CA . SER A 1 70 ? 8.567 1.980 -11.171 1.00 89.44 70 SER A CA 1
ATOM 572 C C . SER A 1 70 ? 8.122 1.236 -9.908 1.00 89.44 70 SER A C 1
ATOM 574 O O . SER A 1 70 ? 6.968 0.809 -9.829 1.00 89.44 70 SER A O 1
ATOM 576 N N . ILE A 1 71 ? 8.995 1.107 -8.903 1.00 93.69 71 ILE A N 1
ATOM 577 C CA . ILE A 1 71 ? 8.666 0.409 -7.652 1.00 93.69 71 ILE A CA 1
ATOM 578 C C . ILE A 1 71 ? 7.595 1.170 -6.859 1.00 93.69 71 ILE A C 1
ATOM 580 O O . ILE A 1 71 ? 6.634 0.568 -6.380 1.00 93.69 71 ILE A O 1
ATOM 584 N N . PHE A 1 72 ? 7.681 2.502 -6.810 1.00 94.62 72 PHE A N 1
ATOM 585 C CA . PHE A 1 72 ? 6.679 3.333 -6.143 1.00 94.62 72 PHE A CA 1
ATOM 586 C C . PHE A 1 72 ? 5.350 3.364 -6.907 1.00 94.62 72 PHE A C 1
ATOM 588 O O . PHE A 1 72 ? 4.292 3.275 -6.293 1.00 94.62 72 PHE A O 1
ATOM 595 N N . MET A 1 73 ? 5.367 3.395 -8.241 1.00 95.19 73 MET A N 1
ATOM 596 C CA . MET A 1 73 ? 4.141 3.279 -9.038 1.00 95.19 73 MET A CA 1
ATOM 597 C C . MET A 1 73 ? 3.471 1.912 -8.869 1.00 95.19 73 MET A C 1
ATOM 599 O O . MET A 1 73 ? 2.249 1.838 -8.778 1.00 95.19 73 MET A O 1
ATOM 603 N N . THR A 1 74 ? 4.255 0.838 -8.752 1.00 95.06 74 THR A N 1
ATOM 604 C CA . THR A 1 74 ? 3.724 -0.497 -8.432 1.00 95.06 74 THR A CA 1
ATOM 605 C C . THR A 1 74 ? 3.047 -0.494 -7.060 1.00 95.06 74 THR A C 1
ATOM 607 O O . THR A 1 74 ? 1.935 -0.999 -6.913 1.00 95.06 74 THR A O 1
ATOM 610 N N . ALA A 1 75 ? 3.673 0.138 -6.064 1.00 96.44 75 ALA A N 1
ATOM 611 C CA . ALA A 1 75 ? 3.094 0.273 -4.733 1.00 96.44 75 ALA A CA 1
ATOM 612 C C . ALA A 1 75 ? 1.820 1.130 -4.713 1.00 96.44 75 ALA A C 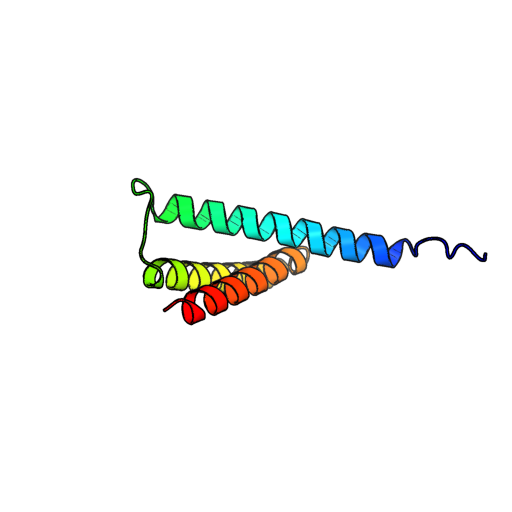1
ATOM 614 O O . ALA A 1 75 ? 0.865 0.773 -4.024 1.00 96.44 75 ALA A O 1
ATOM 615 N N . LYS A 1 76 ? 1.763 2.205 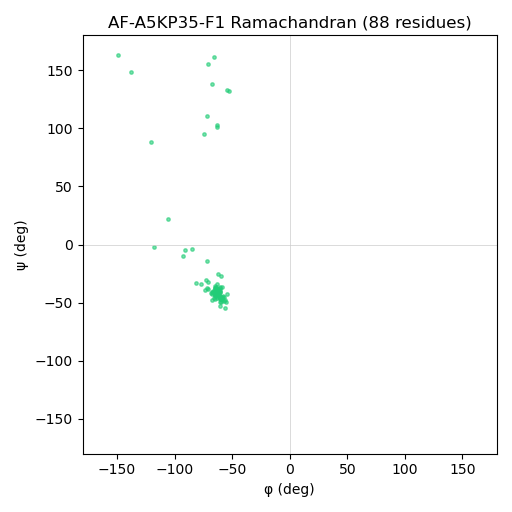-5.508 1.00 97.31 76 LYS A N 1
ATOM 616 C CA . LYS A 1 76 ? 0.544 3.000 -5.708 1.00 97.31 76 LYS A CA 1
ATOM 617 C C . LYS A 1 76 ? -0.612 2.119 -6.196 1.00 97.31 76 LYS A C 1
ATOM 619 O O . LYS A 1 76 ? -1.646 2.083 -5.537 1.00 97.31 76 LYS A O 1
ATOM 624 N N . LEU A 1 77 ? -0.409 1.376 -7.288 1.00 97.06 77 LEU A N 1
ATOM 625 C CA . LEU A 1 77 ? -1.440 0.517 -7.890 1.00 97.06 77 LEU A CA 1
ATOM 626 C C . LEU A 1 77 ? -1.931 -0.571 -6.927 1.00 97.06 77 LEU A C 1
ATOM 628 O O . LEU A 1 77 ? -3.116 -0.896 -6.902 1.00 97.06 77 LEU A O 1
ATOM 632 N N . ILE A 1 78 ? -1.034 -1.127 -6.110 1.00 96.25 78 ILE A N 1
ATOM 633 C CA . ILE A 1 78 ? -1.407 -2.087 -5.064 1.00 96.25 78 ILE A CA 1
ATOM 634 C C . ILE A 1 78 ? -2.238 -1.413 -3.971 1.00 96.25 78 ILE A C 1
ATOM 636 O O . ILE A 1 78 ? -3.241 -1.980 -3.547 1.00 96.25 78 ILE A O 1
ATOM 640 N N . GLY A 1 79 ? -1.867 -0.205 -3.540 1.00 97.19 79 GLY A N 1
ATOM 641 C CA . GLY A 1 79 ? -2.662 0.574 -2.590 1.00 97.19 79 GLY A CA 1
ATOM 642 C C . GLY A 1 79 ? -4.078 0.851 -3.101 1.00 97.19 79 GLY A C 1
ATOM 643 O O . GLY A 1 79 ? -5.037 0.648 -2.361 1.00 97.19 79 GLY A O 1
ATOM 644 N N . GLU A 1 80 ? -4.212 1.239 -4.371 1.00 98.06 80 GLU A N 1
ATOM 645 C CA . GLU A 1 80 ? -5.506 1.440 -5.044 1.00 98.06 80 GLU A CA 1
ATOM 646 C C . GLU A 1 80 ? -6.304 0.128 -5.135 1.00 98.06 80 GLU A C 1
ATOM 648 O O . GLU A 1 80 ? -7.462 0.086 -4.735 1.00 98.06 80 GLU A O 1
ATOM 653 N N . SER A 1 81 ? -5.666 -0.979 -5.531 1.00 97.31 81 SER A N 1
ATOM 654 C CA . SER A 1 81 ? -6.325 -2.295 -5.618 1.00 97.31 81 SER A CA 1
ATOM 655 C C . SER A 1 81 ? -6.845 -2.785 -4.260 1.00 97.31 81 SER A C 1
ATOM 657 O O . SER A 1 81 ? -7.930 -3.356 -4.165 1.00 97.31 81 SER A O 1
ATOM 659 N N . ILE A 1 82 ? -6.077 -2.566 -3.187 1.00 96.62 82 ILE A N 1
ATOM 660 C CA . ILE A 1 82 ? -6.503 -2.887 -1.820 1.00 96.62 82 ILE A CA 1
ATOM 661 C C . ILE A 1 82 ? -7.659 -1.975 -1.404 1.00 96.62 82 ILE A C 1
ATOM 663 O O . ILE A 1 8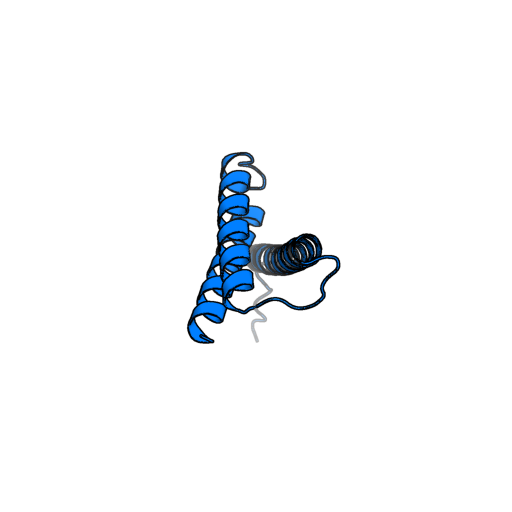2 ? -8.609 -2.446 -0.784 1.00 96.62 82 ILE A O 1
ATOM 667 N N . GLN A 1 83 ? -7.601 -0.686 -1.742 1.00 96.75 83 GLN A N 1
ATOM 668 C CA . GLN A 1 83 ? -8.680 0.256 -1.457 1.00 96.75 83 GLN A CA 1
ATOM 669 C C . GLN A 1 83 ? -9.996 -0.178 -2.122 1.00 96.75 83 GLN A C 1
ATOM 671 O O . GLN A 1 83 ? -11.031 -0.169 -1.452 1.00 96.75 83 GLN A O 1
ATOM 676 N N . ASP A 1 84 ? -9.948 -0.589 -3.390 1.00 96.81 84 ASP A N 1
ATOM 677 C CA . ASP A 1 84 ? -11.106 -1.083 -4.141 1.00 96.81 84 ASP A CA 1
ATOM 678 C C . ASP A 1 84 ? -11.667 -2.370 -3.526 1.00 96.81 84 ASP A C 1
ATOM 680 O O . ASP A 1 84 ? -12.875 -2.483 -3.311 1.00 96.81 84 ASP A O 1
ATOM 684 N N . LEU A 1 85 ? -10.790 -3.315 -3.163 1.00 96.81 85 LEU A N 1
ATOM 685 C CA . LEU A 1 85 ? -11.186 -4.546 -2.479 1.00 96.81 85 LEU A CA 1
ATOM 686 C C . LEU A 1 85 ? -11.897 -4.248 -1.154 1.00 96.81 85 LEU A C 1
ATOM 688 O O . LEU A 1 85 ? -12.958 -4.803 -0.889 1.00 96.81 85 LEU A O 1
ATOM 692 N N . LEU A 1 86 ? -11.333 -3.360 -0.332 1.00 96.00 86 LEU A N 1
ATOM 693 C CA . LEU A 1 86 ? -11.919 -2.984 0.956 1.00 96.00 86 LEU A CA 1
ATOM 694 C C . LEU A 1 86 ? -13.254 -2.263 0.785 1.00 96.00 86 LEU A C 1
ATOM 696 O O . LEU A 1 86 ? -14.154 -2.473 1.588 1.00 96.00 86 LEU A O 1
ATOM 700 N N . HIS A 1 87 ? -13.399 -1.443 -0.257 1.00 94.25 87 HIS A N 1
ATOM 701 C CA . HIS A 1 87 ? -14.670 -0.799 -0.564 1.00 94.25 87 HIS A CA 1
ATOM 702 C C . HIS A 1 87 ? -15.755 -1.805 -0.961 1.00 94.25 87 HIS A C 1
ATOM 704 O O . HIS A 1 87 ? -16.899 -1.630 -0.567 1.00 94.25 87 HIS A O 1
ATOM 710 N N . ALA A 1 88 ? -15.403 -2.863 -1.695 1.00 96.06 88 ALA A N 1
ATOM 711 C CA . ALA A 1 88 ? -16.341 -3.918 -2.082 1.00 96.06 88 A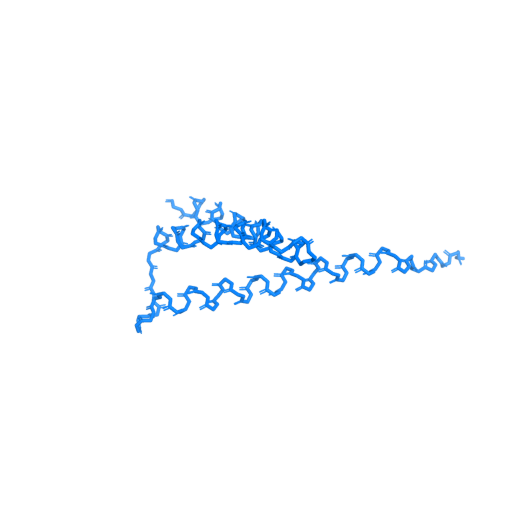LA A CA 1
ATOM 712 C C . ALA A 1 88 ? -16.768 -4.834 -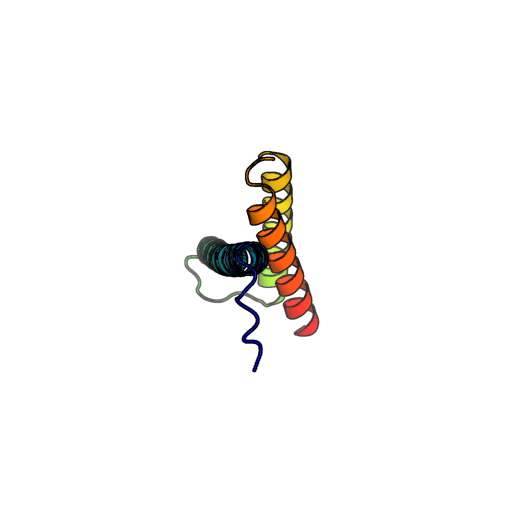0.916 1.00 96.06 88 ALA A C 1
ATOM 714 O O . ALA A 1 88 ? -17.707 -5.613 -1.066 1.00 96.06 88 ALA A O 1
ATOM 715 N N . MET A 1 89 ? -16.058 -4.781 0.214 1.00 93.81 89 MET A N 1
ATOM 716 C CA . MET A 1 89 ? -16.366 -5.546 1.429 1.00 93.81 89 MET A CA 1
ATOM 717 C C . MET A 1 89 ? -17.256 -4.783 2.424 1.00 93.81 89 MET A C 1
ATOM 719 O O . MET A 1 89 ? -17.677 -5.380 3.416 1.00 93.81 89 MET A O 1
ATOM 723 N N . GLU A 1 90 ? -17.484 -3.485 2.199 1.00 79.81 90 GLU A N 1
ATOM 724 C CA . GLU A 1 90 ? -18.438 -2.658 2.959 1.00 79.81 90 GLU A CA 1
ATOM 725 C C . GLU A 1 90 ? -19.879 -2.893 2.489 1.00 79.81 90 GLU A C 1
ATOM 727 O O . GLU A 1 90 ? -20.766 -2.909 3.374 1.00 79.81 90 GLU A O 1
#